Protein AF-A0A059AGM7-F1 (afdb_monomer)

pLDDT: mean 73.58, std 9.74, range [35.88, 86.56]

Sequence (158 aa):
MEPPRGVLTSLWNFICFLPYFNGLLLLGAIKEIGYLPVHAFWTCYSVFRAKQLGPILKLILFICIPAPLIVWPVVAIAGSFLGGAAYGFFSPIFATFEAIGEGKTNKFFHCFHDGTWSTIQRSFTIVRDFRDCCFYSYFSIMDDLRLQEPPERKYYEI

Secondary structure (DSSP, 8-state):
-----HHHHHHHHHHHHHHHHHHHHHHHHHHHHHHHHHHHHHHHHHHHH-SSB-HHHHHHHHHHTHHHHHHHHHHHHHHHHHHHHHHHHHHHHHHHHHHHHH--SS-HHHHHHHHHHHHHHHHHHHHHHHHHHHHHHHHHHHHHHHH---SSS--B--

InterPro domains:
  IPR040229 Uncharacterized membrane protein At3g27390-like [PTHR31133] (1-158)

Foldseek 3Di:
DDDCPPPVVLVVLLVVCVVVLVVLVVVVVVVLVVVLVVVLVLQLVLLVLQPQADPVNSVVSNVVVVVCSVVVVVVVVVCSVVVSVVCSVCVVVVVVVVCVVPVDDPPNVVCSVVVSVVVSVVVVVVVVVVVVVVVVVVVVVSVCSNPDDPPDPDHPDD

Mean predicted aligned error: 10.81 Å

Solvent-accessible surface area (backbone atoms only — not comparable to full-atom values): 8989 Å² total; per-residue (Å²): 135,81,77,87,63,62,62,65,52,51,51,50,51,46,61,68,43,46,62,58,54,52,50,52,54,50,54,50,51,56,52,48,62,66,44,50,58,56,50,53,49,53,50,54,51,38,59,67,62,21,81,40,58,27,76,66,55,42,53,52,50,66,59,56,58,53,50,61,64,56,50,46,57,54,52,52,52,52,49,49,54,52,50,52,52,50,49,62,65,46,48,64,58,55,53,50,56,53,49,72,73,63,75,68,94,86,47,65,69,61,49,49,51,53,53,48,49,53,50,50,54,51,49,53,49,52,55,47,52,56,47,50,52,53,47,51,54,50,51,52,53,47,47,51,56,48,66,56,71,63,96,51,103,60,61,63,71,132

Radius of gyration: 23.8 Å; Cα contacts (8 Å, |Δi|>4): 46; chains: 1; bounding box: 55×22×68 Å

Organism: Eucalyptus grandis (NCBI:txid71139)

Structure (mmCIF, N/CA/C/O backbone):
data_AF-A0A059AGM7-F1
#
_entry.id   AF-A0A059AGM7-F1
#
loop_
_atom_site.group_PDB
_atom_site.id
_atom_site.type_symbol
_atom_site.label_atom_id
_atom_site.label_alt_id
_atom_site.label_comp_id
_atom_site.label_asym_id
_atom_site.label_entity_id
_atom_site.label_seq_id
_atom_site.pdbx_PDB_ins_code
_atom_site.Cartn_x
_atom_site.Cartn_y
_atom_site.Cartn_z
_atom_site.occupancy
_atom_site.B_iso_or_equiv
_atom_site.auth_seq_id
_atom_site.auth_comp_id
_atom_site.auth_asym_id
_atom_site.auth_atom_id
_atom_site.pdbx_PDB_model_num
ATOM 1 N N . MET A 1 1 ? 21.326 -8.842 -40.270 1.00 35.88 1 MET A N 1
ATOM 2 C CA . MET A 1 1 ? 20.527 -9.581 -39.272 1.00 35.88 1 MET A CA 1
ATOM 3 C C . MET A 1 1 ? 21.091 -9.229 -37.909 1.00 35.88 1 MET A C 1
ATOM 5 O O . MET A 1 1 ? 22.210 -9.626 -37.616 1.00 35.88 1 MET A O 1
ATOM 9 N N . GLU A 1 2 ? 20.406 -8.380 -37.144 1.00 40.22 2 GLU A N 1
ATOM 10 C CA . GLU A 1 2 ? 20.830 -8.065 -35.775 1.00 40.22 2 GLU A CA 1
ATOM 11 C C . GLU A 1 2 ? 20.499 -9.244 -34.844 1.00 40.22 2 GLU A C 1
ATOM 13 O O . GLU A 1 2 ? 19.481 -9.909 -35.050 1.00 40.22 2 GLU A O 1
ATOM 18 N N . PRO A 1 3 ? 21.354 -9.548 -33.852 1.00 41.72 3 PRO A N 1
ATOM 19 C CA . PRO A 1 3 ? 21.134 -10.673 -32.949 1.00 41.72 3 PRO A CA 1
ATOM 20 C C . PRO A 1 3 ? 19.904 -10.404 -32.065 1.00 41.72 3 PRO A C 1
ATOM 22 O O . PRO A 1 3 ? 19.555 -9.239 -31.856 1.00 41.72 3 PRO A O 1
ATOM 25 N N . PRO A 1 4 ? 19.243 -11.435 -31.507 1.00 51.09 4 PRO A N 1
ATOM 26 C CA . PRO A 1 4 ? 18.044 -11.264 -30.694 1.00 51.09 4 PRO A CA 1
ATOM 27 C C . PRO A 1 4 ? 18.418 -10.645 -29.339 1.00 51.09 4 PRO A C 1
ATOM 29 O O . PRO A 1 4 ? 18.587 -11.328 -28.333 1.00 51.09 4 PRO A O 1
ATOM 32 N N . ARG A 1 5 ? 18.547 -9.316 -29.303 1.00 54.22 5 ARG A N 1
ATOM 33 C CA . ARG A 1 5 ? 18.830 -8.515 -28.100 1.00 54.22 5 ARG A CA 1
ATOM 34 C C . ARG A 1 5 ? 17.610 -8.378 -27.169 1.00 54.22 5 ARG A C 1
ATOM 36 O O . ARG A 1 5 ? 17.630 -7.563 -26.262 1.00 54.22 5 ARG A O 1
ATOM 43 N N . GLY A 1 6 ? 16.535 -9.144 -27.372 1.00 61.00 6 GLY A N 1
ATOM 44 C CA . GLY A 1 6 ? 15.271 -8.959 -26.647 1.00 61.00 6 GLY A CA 1
ATOM 45 C C . GLY A 1 6 ? 15.307 -9.430 -25.189 1.00 61.00 6 GLY A C 1
ATOM 46 O O . GLY A 1 6 ? 14.933 -8.687 -24.288 1.00 61.00 6 GLY A O 1
ATOM 47 N N . VAL A 1 7 ? 15.789 -10.652 -24.933 1.00 65.81 7 VAL A N 1
ATOM 48 C CA . VAL A 1 7 ? 15.653 -11.291 -23.607 1.00 65.81 7 VAL A CA 1
ATOM 49 C C . VAL A 1 7 ? 16.719 -10.817 -22.618 1.00 65.81 7 VAL A C 1
ATOM 51 O O . VAL A 1 7 ? 16.398 -10.515 -21.475 1.00 65.81 7 VAL A O 1
ATOM 54 N N . LEU A 1 8 ? 17.976 -10.692 -23.050 1.00 68.81 8 LEU A N 1
ATOM 55 C CA . LEU A 1 8 ? 19.081 -10.219 -22.203 1.00 68.81 8 LEU A CA 1
ATOM 56 C C . LEU A 1 8 ? 18.905 -8.756 -21.781 1.00 68.81 8 LEU A C 1
ATOM 58 O O . LEU A 1 8 ? 19.145 -8.420 -20.626 1.00 68.81 8 LEU A O 1
ATOM 62 N N . THR A 1 9 ? 18.424 -7.899 -22.682 1.00 66.00 9 THR A N 1
ATOM 63 C CA . THR A 1 9 ? 18.096 -6.508 -22.349 1.00 66.00 9 THR A CA 1
ATOM 64 C C . THR A 1 9 ? 16.864 -6.429 -21.447 1.00 66.00 9 THR A C 1
ATOM 66 O O . THR A 1 9 ? 16.868 -5.659 -20.492 1.00 66.00 9 THR A O 1
ATOM 69 N N . SER A 1 10 ? 15.848 -7.273 -21.667 1.00 67.31 10 SER A N 1
ATOM 70 C CA . SER A 1 10 ? 14.702 -7.375 -20.753 1.00 67.31 10 SER A CA 1
ATOM 71 C C . SER A 1 10 ? 15.114 -7.848 -19.352 1.00 67.31 10 SER A C 1
ATOM 73 O O . SER A 1 10 ? 14.636 -7.301 -18.361 1.00 67.31 10 SER A O 1
ATOM 75 N N . LEU A 1 11 ? 16.023 -8.823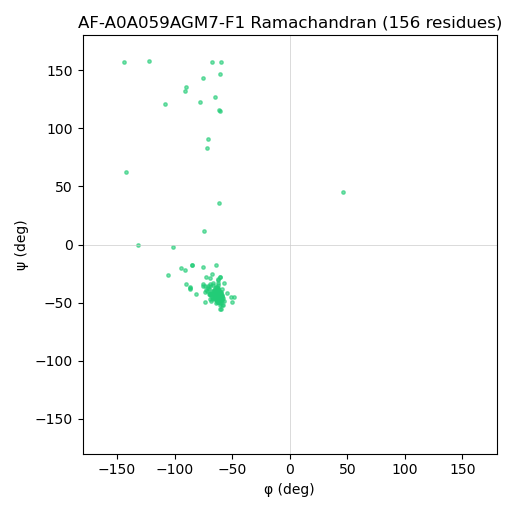 -19.254 1.00 72.38 11 LEU A N 1
ATOM 76 C CA . LEU A 1 11 ? 16.584 -9.301 -17.986 1.00 72.38 11 LEU A CA 1
ATOM 77 C C . LEU A 1 11 ? 17.399 -8.213 -17.286 1.00 72.38 11 LEU A C 1
ATOM 79 O O . LEU A 1 11 ? 17.241 -8.004 -16.088 1.00 72.38 11 LEU A O 1
ATOM 83 N N . TRP A 1 12 ? 18.233 -7.490 -18.032 1.00 71.31 12 TRP A N 1
ATOM 84 C CA . TRP A 1 12 ? 19.010 -6.376 -17.496 1.00 71.31 12 TRP A CA 1
ATOM 85 C C . TRP A 1 12 ? 18.111 -5.263 -16.940 1.00 71.31 12 TRP A C 1
ATOM 87 O O . TRP A 1 12 ? 18.320 -4.794 -15.824 1.00 71.31 12 TRP A O 1
ATOM 97 N N . ASN A 1 13 ? 17.046 -4.907 -17.662 1.00 69.56 13 ASN A N 1
ATOM 98 C CA . ASN A 1 13 ? 16.072 -3.914 -17.206 1.00 69.56 13 ASN A CA 1
ATOM 99 C C . ASN A 1 13 ? 15.310 -4.381 -15.958 1.00 69.56 13 ASN A C 1
ATOM 101 O O . ASN A 1 13 ? 15.089 -3.591 -15.042 1.00 69.56 13 ASN A O 1
ATOM 105 N N . PHE A 1 14 ? 14.958 -5.668 -15.880 1.00 72.00 14 PHE A N 1
ATOM 106 C CA . PHE A 1 14 ? 14.350 -6.244 -14.681 1.00 72.00 14 PHE A CA 1
ATOM 107 C C . PHE A 1 14 ? 15.288 -6.149 -13.468 1.00 72.00 14 PHE A C 1
ATOM 109 O O . PHE A 1 14 ? 14.860 -5.763 -12.382 1.00 72.00 14 PHE A O 1
ATOM 116 N N . ILE A 1 15 ? 16.585 -6.408 -13.659 1.00 78.69 15 ILE A N 1
ATOM 117 C CA . ILE A 1 15 ? 17.596 -6.247 -12.605 1.00 78.69 15 ILE A CA 1
ATOM 118 C C . ILE A 1 15 ? 17.698 -4.781 -12.157 1.00 78.69 15 ILE A C 1
ATOM 120 O O . ILE A 1 15 ? 17.747 -4.516 -10.957 1.00 78.69 15 ILE A O 1
ATOM 124 N N . CYS A 1 16 ? 17.662 -3.820 -13.084 1.00 73.38 16 CYS A N 1
ATOM 125 C CA . CYS A 1 16 ? 17.649 -2.392 -12.751 1.00 73.38 16 CYS A CA 1
ATOM 126 C C . CYS A 1 16 ? 16.351 -1.935 -12.059 1.00 73.38 16 CYS A C 1
ATOM 128 O O . CYS A 1 16 ? 16.387 -0.968 -11.303 1.00 73.38 16 CYS A O 1
ATOM 130 N N . PHE A 1 17 ? 15.223 -2.620 -12.271 1.00 75.44 17 PHE A N 1
ATOM 131 C CA . PHE A 1 17 ? 13.942 -2.345 -11.605 1.00 75.44 17 PHE A CA 1
ATOM 132 C C . PHE A 1 17 ? 13.898 -2.831 -10.151 1.00 75.44 17 PHE A C 1
ATOM 134 O O . PHE A 1 17 ? 13.311 -2.172 -9.290 1.00 75.44 17 PHE A O 1
ATOM 141 N N . LEU A 1 18 ? 14.537 -3.970 -9.860 1.00 81.06 18 LEU A N 1
ATOM 142 C CA . LEU A 1 18 ? 14.549 -4.588 -8.532 1.00 81.06 18 LEU A CA 1
ATOM 143 C C . LEU A 1 18 ? 14.888 -3.631 -7.374 1.00 81.06 18 LEU A C 1
ATOM 145 O O . LEU A 1 18 ? 14.172 -3.692 -6.375 1.00 81.06 18 LEU A O 1
ATOM 149 N N . PRO A 1 19 ? 15.908 -2.749 -7.425 1.00 82.38 19 PRO A N 1
ATOM 150 C CA . PRO A 1 19 ? 16.180 -1.832 -6.315 1.00 82.38 19 PRO A CA 1
ATOM 151 C C . PRO A 1 19 ? 15.025 -0.856 -6.047 1.00 82.38 19 PRO A C 1
ATOM 153 O O . PRO A 1 19 ? 14.711 -0.597 -4.886 1.00 82.38 19 PRO A O 1
ATOM 156 N N . TYR A 1 20 ? 14.340 -0.368 -7.086 1.00 77.75 20 TYR A N 1
ATOM 157 C CA . TYR A 1 20 ? 13.176 0.512 -6.934 1.00 77.75 20 TYR A CA 1
ATOM 158 C C . TYR A 1 20 ? 11.975 -0.235 -6.352 1.00 77.75 20 TYR A C 1
ATOM 160 O O . TYR A 1 20 ? 11.307 0.273 -5.452 1.00 77.75 20 TYR A O 1
ATOM 168 N N . PHE A 1 21 ? 11.733 -1.462 -6.821 1.00 81.25 21 PHE A N 1
ATOM 169 C CA . PHE A 1 21 ? 10.672 -2.325 -6.308 1.00 81.25 21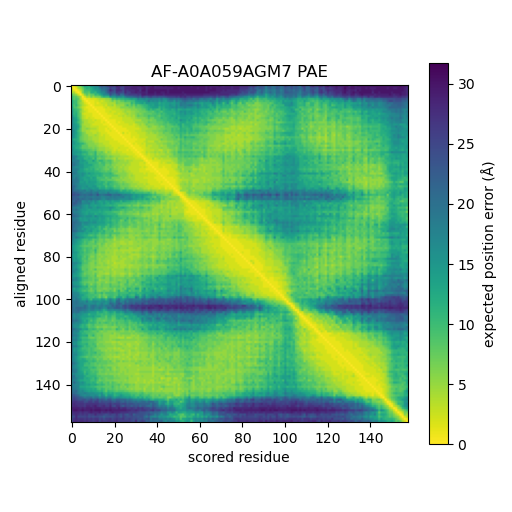 PHE A CA 1
ATOM 170 C C . PHE A 1 21 ? 10.884 -2.687 -4.834 1.00 81.25 21 PHE A C 1
ATOM 172 O O . PHE A 1 21 ? 9.981 -2.526 -4.016 1.00 81.25 21 PHE A O 1
ATOM 179 N N . ASN A 1 22 ? 12.098 -3.113 -4.476 1.00 82.75 22 ASN A N 1
ATOM 180 C CA . ASN A 1 22 ? 12.451 -3.411 -3.090 1.00 82.75 22 ASN A CA 1
ATOM 181 C C . ASN A 1 22 ? 12.374 -2.154 -2.211 1.00 82.75 22 ASN A C 1
ATOM 183 O O . ASN A 1 22 ? 11.863 -2.225 -1.098 1.00 82.75 22 ASN A O 1
ATOM 187 N N . GLY A 1 23 ? 12.806 -0.991 -2.712 1.00 84.62 23 GLY A N 1
ATOM 188 C CA . GLY A 1 23 ? 12.668 0.283 -2.002 1.00 84.62 23 GLY A CA 1
ATOM 189 C C . GLY A 1 23 ? 11.208 0.647 -1.714 1.00 84.62 23 GLY A C 1
ATOM 190 O O . GLY A 1 23 ? 10.871 1.001 -0.586 1.00 84.62 23 GLY A O 1
ATOM 191 N N . LEU A 1 24 ? 10.322 0.497 -2.702 1.00 80.50 24 LEU A N 1
ATOM 192 C CA . LEU A 1 24 ? 8.874 0.674 -2.545 1.00 80.50 24 LEU A CA 1
ATOM 193 C C . LEU A 1 24 ? 8.275 -0.296 -1.520 1.00 80.50 24 LEU A C 1
ATOM 195 O O . LEU A 1 24 ? 7.503 0.129 -0.661 1.00 80.50 24 LEU A O 1
ATOM 199 N N . LEU A 1 25 ? 8.650 -1.577 -1.590 1.00 82.25 25 LEU A N 1
ATOM 200 C CA . LEU A 1 25 ? 8.172 -2.611 -0.672 1.00 82.25 25 LEU A CA 1
ATOM 201 C C . LEU A 1 25 ? 8.587 -2.304 0.775 1.00 82.25 25 LEU A C 1
ATOM 203 O O . LEU A 1 25 ? 7.763 -2.372 1.685 1.00 82.25 25 LEU A O 1
ATOM 207 N N . LEU A 1 26 ? 9.843 -1.897 0.980 1.00 85.38 26 LEU A N 1
ATOM 208 C CA . LEU A 1 26 ? 10.365 -1.510 2.290 1.00 85.38 26 LEU A CA 1
ATOM 209 C C . LEU A 1 26 ? 9.680 -0.249 2.829 1.00 85.38 26 LEU A C 1
ATOM 211 O O . LEU A 1 26 ? 9.266 -0.225 3.986 1.00 85.38 26 LEU A O 1
ATOM 215 N N . LEU A 1 27 ? 9.513 0.788 2.002 1.00 84.75 27 LEU A N 1
ATOM 216 C CA . LEU A 1 27 ? 8.809 2.012 2.400 1.00 84.75 27 LEU A CA 1
ATOM 217 C C . LEU A 1 27 ? 7.343 1.738 2.763 1.00 84.75 27 LEU A C 1
ATOM 219 O O . LEU A 1 27 ? 6.834 2.307 3.732 1.00 84.75 27 LEU A O 1
ATOM 223 N N . GLY A 1 28 ? 6.678 0.855 2.012 1.00 79.62 28 GLY A N 1
ATOM 224 C CA . GLY A 1 28 ? 5.332 0.376 2.315 1.00 79.62 28 GLY A CA 1
ATOM 225 C C . GLY A 1 28 ? 5.265 -0.306 3.680 1.00 79.62 28 GLY A C 1
ATOM 226 O O . GLY A 1 28 ? 4.479 0.115 4.529 1.00 79.62 28 GLY A O 1
ATOM 227 N N . ALA A 1 29 ? 6.152 -1.275 3.923 1.00 80.56 29 ALA A N 1
ATOM 228 C CA . ALA A 1 29 ? 6.209 -2.027 5.174 1.00 80.56 29 ALA A CA 1
ATOM 229 C C . ALA A 1 29 ? 6.511 -1.137 6.393 1.00 80.56 29 ALA A C 1
ATOM 231 O O . ALA A 1 29 ? 5.842 -1.245 7.417 1.00 80.56 29 ALA A O 1
ATOM 232 N N . ILE A 1 30 ? 7.470 -0.209 6.285 1.00 84.38 30 ILE A N 1
ATOM 233 C CA . ILE A 1 30 ? 7.803 0.731 7.372 1.00 84.38 30 ILE A CA 1
ATOM 234 C C . ILE A 1 30 ? 6.586 1.585 7.733 1.00 84.38 30 ILE A C 1
ATOM 236 O O . ILE A 1 30 ? 6.270 1.771 8.912 1.00 84.38 30 ILE A O 1
ATOM 240 N N . LYS A 1 31 ? 5.886 2.103 6.718 1.00 81.81 31 LYS A N 1
ATOM 241 C CA . LYS A 1 31 ? 4.703 2.934 6.936 1.00 81.81 31 LYS A CA 1
ATOM 242 C C . LYS A 1 31 ? 3.568 2.141 7.578 1.00 81.81 31 LYS A C 1
ATOM 244 O O . LYS A 1 31 ? 2.895 2.666 8.458 1.00 81.81 31 LYS A O 1
ATOM 249 N N . GLU A 1 32 ? 3.371 0.899 7.156 1.00 78.88 32 GLU A N 1
ATOM 250 C CA . GLU A 1 32 ? 2.352 0.010 7.706 1.00 78.88 32 GLU A CA 1
ATOM 251 C C . GLU A 1 32 ? 2.625 -0.341 9.175 1.00 78.88 32 GLU A C 1
ATOM 253 O O . GLU A 1 32 ? 1.736 -0.187 10.012 1.00 78.88 32 GLU A O 1
ATOM 258 N N . ILE A 1 33 ? 3.873 -0.680 9.521 1.00 80.31 33 ILE A N 1
ATOM 259 C CA . ILE A 1 33 ? 4.284 -0.979 10.902 1.00 80.31 33 ILE A CA 1
ATOM 260 C C . ILE A 1 33 ? 4.067 0.220 11.829 1.00 80.31 33 ILE A C 1
ATOM 262 O O . ILE A 1 33 ? 3.596 0.042 12.948 1.00 80.31 33 ILE A O 1
ATOM 266 N N . GLY A 1 34 ? 4.396 1.439 11.390 1.00 81.12 34 GLY A N 1
ATOM 267 C CA . GLY A 1 34 ? 4.202 2.637 12.215 1.00 81.12 34 GLY A CA 1
ATOM 268 C C . GLY A 1 34 ? 2.729 2.992 12.428 1.00 81.12 34 GLY A C 1
ATOM 269 O O . GLY A 1 34 ? 2.359 3.569 13.449 1.00 81.12 34 GLY A O 1
ATOM 270 N N . TYR A 1 35 ? 1.876 2.631 11.473 1.00 78.19 35 TYR A N 1
ATOM 271 C CA . TYR A 1 35 ? 0.476 3.027 11.453 1.00 78.19 35 TYR A CA 1
ATOM 272 C C . TYR A 1 35 ? -0.448 2.040 12.184 1.00 78.19 35 TYR A C 1
ATOM 274 O O . TYR A 1 35 ? -1.404 2.443 12.852 1.00 78.19 35 TYR A O 1
ATOM 282 N N . LEU A 1 36 ? -0.114 0.749 12.126 1.00 78.94 36 LEU A N 1
ATOM 283 C CA . LEU A 1 36 ? -0.803 -0.335 12.821 1.00 78.94 36 LEU A CA 1
ATOM 284 C C . LEU A 1 36 ? -1.035 -0.079 14.331 1.00 78.94 36 LEU A C 1
ATOM 286 O O . LEU A 1 36 ? -2.180 -0.212 14.770 1.00 78.94 36 LEU A O 1
ATOM 290 N N . PRO A 1 37 ? -0.033 0.324 15.145 1.00 79.81 37 PRO A N 1
ATOM 291 C CA . PRO A 1 37 ? -0.225 0.543 16.578 1.00 79.81 37 PRO A CA 1
ATOM 292 C C . PRO A 1 37 ? -1.094 1.765 16.876 1.00 79.81 37 PRO A C 1
ATOM 294 O O . PRO A 1 37 ? -1.878 1.731 17.821 1.00 79.81 37 PRO A O 1
ATOM 297 N N . VAL A 1 38 ? -1.006 2.824 16.062 1.00 83.06 38 VAL A N 1
ATOM 298 C CA . VAL A 1 38 ? -1.863 4.013 16.202 1.00 83.06 38 VAL A CA 1
ATOM 299 C C . VAL A 1 38 ? -3.323 3.631 15.972 1.00 83.06 38 VAL A C 1
ATOM 301 O O . VAL A 1 38 ? -4.192 4.012 16.757 1.00 83.06 38 VAL A O 1
ATOM 304 N N . HIS A 1 39 ? -3.591 2.813 14.950 1.00 77.31 39 HIS A N 1
ATOM 305 C CA . HIS A 1 39 ? -4.938 2.319 14.674 1.00 77.31 39 HIS A CA 1
ATOM 306 C C . HIS A 1 39 ? -5.454 1.371 15.733 1.00 77.31 39 HIS A C 1
ATOM 308 O O . HIS A 1 39 ? -6.581 1.548 16.191 1.00 77.31 39 HIS A O 1
ATOM 314 N N . ALA A 1 40 ? -4.638 0.412 16.165 1.00 79.00 40 ALA A N 1
ATOM 315 C CA . ALA A 1 40 ? -5.001 -0.493 17.246 1.00 79.00 40 ALA A CA 1
ATOM 316 C C . ALA A 1 40 ? -5.334 0.292 18.523 1.00 79.00 40 ALA A C 1
ATOM 318 O O . ALA A 1 40 ? -6.386 0.078 19.122 1.00 79.00 40 ALA A O 1
ATOM 319 N N . PHE A 1 41 ? -4.501 1.268 18.894 1.00 83.38 41 PHE A N 1
ATOM 320 C CA . PHE A 1 41 ? -4.733 2.106 20.066 1.00 83.38 41 PHE A CA 1
ATOM 321 C C . PHE A 1 41 ? -6.025 2.927 19.952 1.00 83.38 41 PHE A C 1
ATOM 323 O O . PHE A 1 41 ? -6.847 2.887 20.868 1.00 83.38 41 PHE A O 1
ATOM 330 N N . TRP A 1 42 ? -6.244 3.624 18.830 1.00 81.50 42 TRP A N 1
ATOM 331 C CA . TRP A 1 42 ? -7.460 4.420 18.619 1.00 81.50 42 TRP A CA 1
ATOM 332 C C . TRP A 1 42 ? -8.722 3.550 18.602 1.00 81.50 42 TRP A C 1
ATOM 334 O O . TRP A 1 42 ? -9.736 3.920 19.197 1.00 81.50 42 TRP A O 1
ATOM 344 N N . THR A 1 43 ? -8.645 2.367 17.982 1.00 78.38 43 THR A N 1
ATOM 345 C CA . THR A 1 43 ? -9.738 1.384 17.969 1.00 78.38 43 THR A CA 1
ATOM 346 C C . THR A 1 43 ? -10.096 0.964 19.389 1.00 78.38 43 THR A C 1
ATOM 348 O O . THR A 1 43 ? -11.244 1.105 19.809 1.00 78.38 43 THR A O 1
ATOM 351 N N . CYS A 1 44 ? -9.111 0.474 20.149 1.00 79.56 44 CYS A N 1
ATOM 352 C CA . CYS A 1 44 ? -9.305 0.003 21.517 1.00 79.56 44 CYS A CA 1
ATOM 353 C C . CYS A 1 44 ? -9.862 1.112 22.411 1.00 79.56 44 CYS A C 1
ATOM 355 O O . CYS A 1 44 ? -10.794 0.883 23.183 1.00 79.56 44 CYS A O 1
ATOM 357 N N . TYR A 1 45 ? -9.321 2.326 22.274 1.00 82.50 45 TYR A N 1
ATOM 358 C CA . TYR A 1 45 ? -9.783 3.492 23.011 1.00 82.50 45 TYR A CA 1
ATOM 359 C C . TYR A 1 45 ? -11.251 3.807 22.713 1.00 82.50 45 TYR A C 1
ATOM 361 O O . TYR A 1 45 ? -12.044 3.977 23.641 1.00 82.50 45 TYR A O 1
ATOM 369 N N . SER A 1 46 ? -11.638 3.855 21.438 1.00 77.69 46 SER A N 1
ATOM 370 C CA . SER A 1 46 ? -13.005 4.211 21.065 1.00 77.69 46 SER A CA 1
ATOM 371 C C . SER A 1 46 ? -14.024 3.137 21.457 1.00 77.69 46 SER A C 1
ATOM 373 O O . SER A 1 46 ? -15.043 3.460 22.065 1.00 77.69 46 SER A O 1
ATOM 375 N N . VAL A 1 47 ? -13.719 1.851 21.240 1.00 76.12 47 VAL A N 1
ATOM 376 C CA . VAL A 1 47 ? -14.594 0.736 21.656 1.00 76.12 47 VAL A CA 1
ATOM 377 C C . VAL A 1 47 ? -14.787 0.716 23.175 1.00 76.12 47 VAL A C 1
ATOM 379 O O . VAL A 1 47 ? -15.897 0.495 23.668 1.00 76.12 47 VAL A O 1
ATOM 382 N N . PHE A 1 48 ? -13.729 0.992 23.943 1.00 77.06 48 PHE A N 1
ATOM 383 C CA . PHE A 1 48 ? -13.828 1.097 25.397 1.00 77.06 48 PHE A CA 1
ATOM 384 C C . PHE A 1 48 ? -14.725 2.269 25.822 1.00 77.06 48 PHE A C 1
ATOM 386 O O . PHE A 1 48 ? -15.586 2.108 26.694 1.00 77.06 48 PHE A O 1
ATOM 393 N N . ARG A 1 49 ? -14.547 3.435 25.187 1.00 76.12 49 ARG A N 1
ATOM 394 C CA . ARG A 1 49 ? -15.270 4.680 25.491 1.00 76.12 49 ARG A CA 1
ATOM 395 C C . ARG A 1 49 ? -16.709 4.709 24.983 1.00 76.12 49 ARG A C 1
ATOM 397 O O . ARG A 1 49 ? -17.486 5.507 25.508 1.00 76.12 49 ARG A O 1
ATOM 404 N N . ALA A 1 50 ? -17.074 3.861 24.025 1.00 74.81 50 ALA A N 1
ATOM 405 C CA . ALA A 1 50 ? -18.436 3.746 23.527 1.00 74.81 50 ALA A CA 1
ATOM 406 C C . ALA A 1 50 ? -19.384 3.337 24.669 1.00 74.81 50 ALA A C 1
ATOM 408 O O . ALA A 1 50 ? -19.267 2.256 25.260 1.00 74.81 50 ALA A O 1
ATOM 409 N N . LYS A 1 51 ? -20.311 4.235 25.015 1.00 67.88 51 LYS A N 1
ATOM 410 C CA . LYS A 1 51 ? -21.252 4.053 26.133 1.00 67.88 51 LYS A CA 1
ATOM 411 C C . LYS A 1 51 ? -22.500 3.255 25.750 1.00 67.88 51 LYS A C 1
ATOM 413 O O . LYS A 1 51 ? -23.175 2.763 26.643 1.00 67.88 51 LYS A O 1
ATOM 418 N N . GLN A 1 52 ? -22.799 3.127 24.458 1.00 68.06 52 GLN A N 1
ATOM 419 C CA . GLN A 1 52 ? -24.007 2.461 23.955 1.00 68.06 52 GLN A CA 1
ATOM 420 C C . GLN A 1 52 ? -23.846 0.964 23.672 1.00 68.06 52 GLN A C 1
ATOM 422 O O . GLN A 1 52 ? -24.841 0.244 23.610 1.00 68.06 52 GLN A O 1
ATOM 427 N N . LEU A 1 53 ? -22.611 0.497 23.470 1.00 70.19 53 LEU A N 1
ATOM 428 C CA . LEU A 1 53 ? -22.348 -0.897 23.125 1.00 70.19 53 LEU A CA 1
ATOM 429 C C . LEU A 1 53 ? -22.451 -1.761 24.385 1.00 70.19 53 LEU A C 1
ATOM 431 O O . LEU A 1 53 ? -21.717 -1.533 25.353 1.00 70.19 53 LEU A O 1
ATOM 435 N N . GLY A 1 54 ? -23.325 -2.769 24.365 1.00 74.44 54 GLY A N 1
ATOM 436 C CA . GLY A 1 54 ? -23.341 -3.807 25.393 1.00 74.44 54 GLY A CA 1
ATOM 437 C C . GLY A 1 54 ? -21.997 -4.557 25.459 1.00 74.44 54 GLY A C 1
ATOM 438 O O . GLY A 1 54 ? -21.245 -4.574 24.477 1.00 74.44 54 GLY A O 1
ATOM 439 N N . PRO A 1 55 ? -21.659 -5.197 26.592 1.00 76.56 55 PRO A N 1
ATOM 440 C CA . PRO A 1 55 ? -20.383 -5.899 26.764 1.00 76.56 55 PRO A CA 1
ATOM 441 C C . PRO A 1 55 ? -20.137 -6.984 25.700 1.00 76.56 55 PRO A C 1
ATOM 443 O O . PRO A 1 55 ? -19.001 -7.160 25.264 1.00 76.56 55 PRO A O 1
ATOM 446 N N . ILE A 1 56 ? -21.195 -7.648 25.217 1.00 79.12 56 ILE A N 1
ATOM 447 C CA . ILE A 1 56 ? -21.116 -8.643 24.134 1.00 79.12 56 ILE A CA 1
ATOM 448 C C . ILE A 1 56 ? -20.741 -7.982 22.799 1.00 79.12 56 ILE A C 1
ATOM 450 O O . ILE A 1 56 ? -19.829 -8.441 22.115 1.00 79.12 56 ILE A O 1
ATOM 454 N N . LEU A 1 57 ? -21.388 -6.868 22.440 1.00 76.88 57 LEU A N 1
ATOM 455 C CA . LEU A 1 57 ? -21.115 -6.167 21.184 1.00 76.88 57 LEU A CA 1
ATOM 456 C C . LEU A 1 57 ? -19.703 -5.562 21.161 1.00 76.88 57 LEU A C 1
ATOM 458 O O . LEU A 1 57 ? -19.037 -5.591 20.127 1.00 76.88 57 LEU A O 1
ATOM 462 N N . LYS A 1 58 ? -19.203 -5.095 22.314 1.00 80.12 58 LYS A N 1
ATOM 463 C CA . LYS A 1 58 ? -17.798 -4.682 22.470 1.00 80.12 58 LYS A CA 1
ATOM 464 C C . LYS A 1 58 ? -16.834 -5.824 22.161 1.00 80.12 58 LYS A C 1
ATOM 466 O O . LYS A 1 58 ? -15.855 -5.603 21.453 1.00 80.12 58 LYS A O 1
ATOM 471 N N . LEU A 1 59 ? -17.120 -7.031 22.656 1.00 78.69 59 LEU A N 1
ATOM 472 C CA . LEU A 1 59 ? -16.297 -8.213 22.398 1.00 78.69 59 LEU A CA 1
ATOM 473 C C . LEU A 1 59 ? -16.303 -8.583 20.906 1.00 78.69 59 LEU A C 1
ATOM 475 O O . LEU A 1 59 ? -15.244 -8.831 20.336 1.00 78.69 59 LEU A O 1
ATOM 479 N N . ILE A 1 60 ? -17.473 -8.556 20.261 1.00 82.38 60 ILE A N 1
ATOM 480 C CA . ILE A 1 60 ? -17.610 -8.846 18.826 1.00 82.38 60 ILE A CA 1
ATOM 481 C C . ILE A 1 60 ? -16.833 -7.825 17.987 1.00 82.38 60 ILE A C 1
ATOM 483 O O . ILE A 1 60 ? -16.039 -8.226 17.138 1.00 82.38 60 ILE A O 1
ATOM 487 N N . LEU A 1 61 ? -16.985 -6.518 18.240 1.00 80.50 61 LEU A N 1
ATOM 488 C CA . LEU A 1 61 ? -16.220 -5.4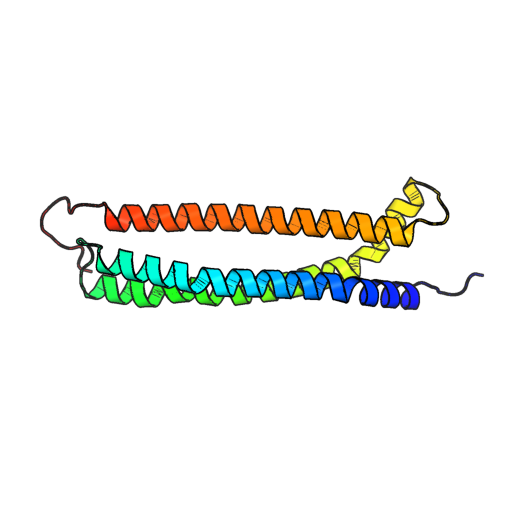91 17.520 1.00 80.50 61 LEU A CA 1
ATOM 489 C C . LEU A 1 61 ? -14.711 -5.652 17.727 1.00 80.50 61 LEU A C 1
ATOM 491 O O . LEU A 1 61 ? -13.941 -5.514 16.777 1.00 80.50 61 LEU A O 1
ATOM 495 N N . PHE A 1 62 ? -14.289 -5.971 18.950 1.00 78.44 62 PHE A N 1
ATOM 496 C CA . PHE A 1 62 ? -12.880 -6.185 19.266 1.00 78.44 62 PHE A CA 1
ATOM 497 C C . PHE A 1 62 ? -12.276 -7.364 18.493 1.00 78.44 62 PHE A C 1
ATOM 499 O O . PHE A 1 62 ? -11.092 -7.335 18.185 1.00 78.44 62 PHE A O 1
ATOM 506 N N . ILE A 1 63 ? -13.077 -8.375 18.141 1.00 78.69 63 ILE A N 1
ATOM 507 C CA . ILE A 1 63 ? -12.651 -9.528 17.333 1.00 78.69 63 ILE A CA 1
ATOM 508 C C . ILE A 1 63 ? -12.766 -9.237 15.827 1.00 78.69 63 ILE A C 1
ATOM 510 O O . ILE A 1 63 ? -11.900 -9.645 15.053 1.00 78.69 63 ILE A O 1
ATOM 514 N N . CYS A 1 64 ? -13.802 -8.514 15.395 1.00 78.62 64 CYS A N 1
ATOM 515 C CA . CYS A 1 64 ? -14.042 -8.224 13.981 1.00 78.62 64 CYS A CA 1
ATOM 516 C C . CYS A 1 64 ? -13.115 -7.149 13.405 1.00 78.62 64 CYS A C 1
ATOM 518 O O . CYS A 1 64 ? -12.766 -7.254 12.236 1.00 78.62 64 CYS A O 1
ATOM 520 N N . ILE A 1 65 ? -12.703 -6.133 14.172 1.00 76.19 65 ILE A N 1
ATOM 521 C CA . ILE A 1 65 ? -11.850 -5.040 13.660 1.00 76.19 65 ILE A CA 1
ATOM 522 C C . ILE A 1 65 ? -10.392 -5.459 13.362 1.00 76.19 65 ILE A C 1
ATOM 524 O O . ILE A 1 65 ? -9.831 -4.984 12.373 1.00 76.19 65 ILE A O 1
ATOM 528 N N . PRO A 1 66 ? -9.751 -6.366 14.122 1.00 72.75 66 PRO A N 1
ATOM 529 C CA . PRO A 1 66 ? -8.437 -6.899 13.764 1.00 72.75 66 PRO A CA 1
ATOM 530 C C . PRO A 1 66 ? -8.408 -7.638 12.420 1.00 72.75 66 PRO A C 1
ATOM 532 O O . PRO A 1 66 ? -7.373 -7.654 11.761 1.00 72.75 66 PRO A O 1
ATOM 535 N N . ALA A 1 67 ? -9.523 -8.234 11.985 1.00 78.00 67 ALA A N 1
ATOM 536 C CA . ALA A 1 67 ? -9.579 -8.996 10.738 1.00 78.00 67 ALA A CA 1
ATOM 537 C C . ALA A 1 67 ? -9.243 -8.150 9.487 1.00 78.00 67 ALA A C 1
ATOM 539 O O . ALA A 1 67 ? -8.290 -8.502 8.790 1.00 78.00 67 ALA A O 1
ATOM 540 N N . PRO A 1 68 ? -9.919 -7.018 9.196 1.00 75.44 68 PRO A N 1
ATOM 541 C CA . PRO A 1 68 ? -9.532 -6.143 8.092 1.00 75.44 68 PRO A CA 1
ATOM 542 C C . PRO A 1 68 ? -8.130 -5.553 8.283 1.00 75.44 68 PRO A C 1
ATOM 544 O O . PRO A 1 68 ? -7.424 -5.360 7.298 1.00 75.44 68 PRO A O 1
ATOM 547 N N . LEU A 1 69 ? -7.691 -5.335 9.529 1.00 74.44 69 LEU A N 1
ATOM 548 C CA . LEU A 1 69 ? -6.359 -4.813 9.838 1.00 74.44 69 LEU A CA 1
ATOM 549 C C . LEU A 1 69 ? -5.229 -5.789 9.455 1.00 74.44 69 LEU A C 1
ATOM 551 O O . LEU A 1 69 ? -4.158 -5.345 9.060 1.00 74.44 69 LEU A O 1
ATOM 555 N N . ILE A 1 70 ? -5.466 -7.102 9.546 1.00 75.38 70 ILE A N 1
ATOM 556 C CA . ILE A 1 70 ? -4.511 -8.153 9.146 1.00 75.38 70 ILE A CA 1
ATOM 557 C C . ILE A 1 70 ? -4.633 -8.482 7.653 1.00 75.38 70 ILE A C 1
ATOM 559 O O . ILE A 1 70 ? -3.628 -8.717 6.984 1.00 75.38 70 ILE A O 1
ATOM 563 N N . VAL A 1 71 ? -5.855 -8.493 7.113 1.00 80.75 71 VAL A N 1
ATOM 564 C CA . VAL A 1 71 ? -6.101 -8.758 5.685 1.00 80.75 71 VAL A CA 1
ATOM 565 C C . VAL A 1 71 ? -5.451 -7.688 4.808 1.00 80.75 71 VAL A C 1
ATOM 567 O O . VAL A 1 71 ? -4.944 -7.998 3.730 1.00 80.75 71 VAL A O 1
ATOM 570 N N . TRP A 1 72 ? -5.418 -6.441 5.273 1.00 76.31 72 TRP A N 1
ATOM 571 C CA . TRP A 1 72 ? -4.879 -5.322 4.512 1.00 76.31 72 TRP A CA 1
ATOM 572 C C . TRP A 1 72 ? -3.391 -5.455 4.131 1.00 76.31 72 TRP A C 1
ATOM 574 O O . TRP A 1 72 ? -3.108 -5.362 2.933 1.00 76.31 72 TRP A O 1
ATOM 584 N N . PRO A 1 73 ? -2.459 -5.766 5.058 1.00 77.50 73 PRO A N 1
ATOM 585 C CA . PRO A 1 73 ? -1.066 -6.049 4.716 1.00 77.50 73 PRO A CA 1
ATOM 586 C C . PRO A 1 73 ? -0.919 -7.156 3.678 1.00 77.50 73 PRO A C 1
ATOM 588 O O . PRO A 1 73 ? -0.132 -7.045 2.741 1.00 77.50 73 PRO A O 1
ATOM 591 N N . VAL A 1 74 ? -1.710 -8.224 3.804 1.00 81.56 74 VAL A N 1
ATOM 592 C CA . VAL A 1 74 ? -1.650 -9.363 2.879 1.00 81.56 74 VAL A CA 1
ATOM 593 C C . VAL A 1 74 ? -2.059 -8.935 1.470 1.00 81.56 74 VAL A C 1
ATOM 595 O O . VAL A 1 74 ? -1.362 -9.247 0.504 1.00 81.56 74 VAL A O 1
ATOM 598 N N . VAL A 1 75 ? -3.152 -8.177 1.347 1.00 82.69 75 VAL A N 1
ATOM 599 C CA . VAL A 1 75 ? -3.614 -7.636 0.061 1.00 82.69 75 VAL A CA 1
ATOM 600 C C . VAL A 1 75 ? -2.600 -6.641 -0.511 1.00 82.69 75 VAL A C 1
ATOM 602 O O . VAL A 1 75 ? -2.321 -6.687 -1.709 1.00 82.69 75 VAL A O 1
ATOM 605 N N . ALA A 1 76 ? -1.996 -5.787 0.320 1.00 80.06 76 ALA A N 1
ATOM 606 C CA . ALA A 1 76 ? 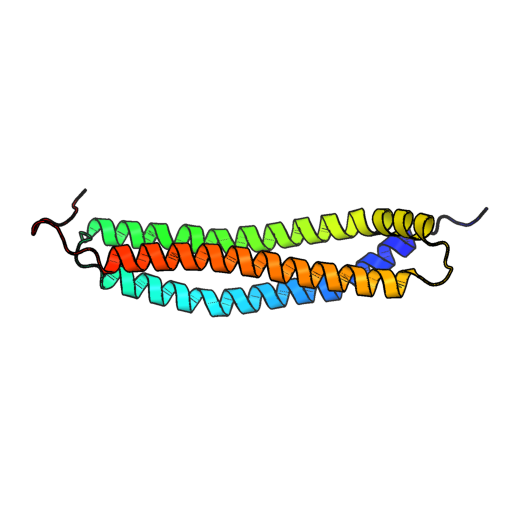-0.986 -4.820 -0.106 1.00 80.06 76 ALA A CA 1
ATOM 607 C C . ALA A 1 76 ? 0.291 -5.502 -0.627 1.00 80.06 76 ALA A C 1
ATOM 609 O O . ALA A 1 76 ? 0.814 -5.124 -1.681 1.00 80.06 76 ALA A O 1
ATOM 610 N N . ILE A 1 77 ? 0.766 -6.543 0.061 1.00 80.69 77 ILE A N 1
ATOM 611 C CA . ILE A 1 77 ? 1.914 -7.348 -0.367 1.00 80.69 77 ILE A CA 1
ATOM 612 C C . ILE A 1 77 ? 1.588 -8.064 -1.683 1.00 80.69 77 ILE A C 1
ATOM 614 O O . ILE A 1 77 ? 2.342 -7.941 -2.650 1.00 80.69 77 ILE A O 1
ATOM 618 N N . ALA A 1 78 ? 0.448 -8.756 -1.762 1.00 85.88 78 ALA A N 1
ATOM 619 C CA . ALA A 1 78 ? 0.029 -9.470 -2.969 1.00 85.88 78 ALA A CA 1
ATOM 620 C C . ALA A 1 78 ? -0.132 -8.530 -4.176 1.00 85.88 78 ALA A C 1
ATOM 622 O O . ALA A 1 78 ? 0.355 -8.828 -5.268 1.00 85.88 78 ALA A O 1
ATOM 623 N N . GLY A 1 79 ? -0.755 -7.366 -3.970 1.00 83.12 79 GLY A N 1
ATOM 624 C CA . GLY A 1 79 ? -0.897 -6.327 -4.986 1.00 83.12 79 GLY A CA 1
ATOM 625 C C . GLY A 1 79 ? 0.449 -5.767 -5.444 1.00 83.12 79 GLY A C 1
ATOM 626 O O . GLY A 1 79 ? 0.643 -5.553 -6.639 1.00 83.12 79 GLY A O 1
ATOM 627 N N . SER A 1 80 ? 1.407 -5.608 -4.527 1.00 82.56 80 SER A N 1
ATOM 628 C CA . SER A 1 80 ? 2.767 -5.170 -4.859 1.00 82.56 80 SER A CA 1
ATOM 629 C C . SER A 1 80 ? 3.479 -6.192 -5.746 1.00 82.56 80 SER A C 1
ATOM 631 O O . SER A 1 80 ? 4.018 -5.820 -6.785 1.00 82.56 80 SER A O 1
ATOM 633 N N . PHE A 1 81 ? 3.426 -7.483 -5.403 1.00 82.62 81 PHE A N 1
ATOM 634 C CA . PHE A 1 81 ? 3.998 -8.542 -6.242 1.00 82.62 81 PHE A CA 1
ATOM 635 C C . PHE A 1 81 ? 3.363 -8.590 -7.633 1.00 82.62 81 PHE A C 1
ATOM 637 O O . PHE A 1 81 ? 4.081 -8.623 -8.633 1.00 82.62 81 PHE A O 1
ATOM 644 N N . LEU A 1 82 ? 2.030 -8.553 -7.706 1.00 86.56 82 LEU A N 1
ATOM 645 C CA . LEU A 1 82 ? 1.309 -8.596 -8.976 1.00 86.56 82 LEU A CA 1
ATOM 646 C C . LEU A 1 82 ? 1.606 -7.360 -9.838 1.00 86.56 82 LEU A C 1
ATOM 648 O O . LEU A 1 82 ? 1.864 -7.491 -11.032 1.00 86.56 82 LEU A O 1
ATOM 652 N N . GLY A 1 83 ? 1.625 -6.172 -9.230 1.00 82.44 83 GLY A N 1
ATOM 653 C CA . GLY A 1 83 ? 1.951 -4.917 -9.903 1.00 82.44 83 GLY A CA 1
ATOM 654 C C . GLY A 1 83 ? 3.395 -4.875 -10.402 1.00 82.44 83 GLY A C 1
ATOM 655 O O . GLY A 1 83 ? 3.634 -4.491 -11.545 1.00 82.44 83 GLY A O 1
ATOM 656 N N . GLY A 1 84 ? 4.352 -5.335 -9.590 1.00 80.50 84 GLY A N 1
ATOM 657 C CA . GLY A 1 84 ? 5.758 -5.444 -9.982 1.00 80.50 84 GLY A CA 1
ATOM 658 C C . GLY A 1 84 ? 5.969 -6.423 -11.139 1.00 80.50 84 GLY A C 1
ATOM 659 O O . GLY A 1 84 ? 6.674 -6.101 -12.095 1.00 80.50 84 GLY A O 1
ATOM 660 N N . ALA A 1 85 ? 5.309 -7.584 -11.097 1.00 82.06 85 ALA A N 1
ATOM 661 C CA . ALA A 1 85 ? 5.362 -8.575 -12.170 1.00 82.06 85 ALA A CA 1
ATOM 662 C C . ALA A 1 85 ? 4.736 -8.050 -13.471 1.00 82.06 85 ALA A C 1
ATOM 664 O O . ALA A 1 85 ? 5.347 -8.157 -14.536 1.00 82.06 85 ALA A O 1
ATOM 665 N N . ALA A 1 86 ? 3.553 -7.434 -13.388 1.00 84.12 86 ALA A N 1
ATOM 666 C CA . ALA A 1 86 ? 2.887 -6.834 -14.539 1.00 84.12 86 ALA A CA 1
ATOM 667 C C . ALA A 1 86 ? 3.737 -5.714 -15.155 1.00 84.12 86 ALA A C 1
ATOM 669 O O . ALA A 1 86 ? 3.954 -5.702 -16.364 1.00 84.12 86 ALA A O 1
ATOM 670 N N . TYR A 1 87 ? 4.281 -4.807 -14.340 1.00 77.19 87 TYR A N 1
ATOM 671 C CA . TYR A 1 87 ? 5.139 -3.728 -14.829 1.00 77.19 87 TYR A CA 1
ATOM 672 C C . TYR A 1 87 ? 6.410 -4.264 -15.503 1.00 77.19 87 TYR A C 1
ATOM 674 O O . TYR A 1 87 ? 6.756 -3.824 -16.600 1.00 77.19 87 TYR A O 1
ATOM 682 N N . GLY A 1 88 ? 7.061 -5.267 -14.903 1.00 77.56 88 GLY A N 1
ATOM 683 C CA . GLY A 1 88 ? 8.213 -5.941 -15.504 1.00 77.56 88 GLY A CA 1
ATOM 684 C C . GLY A 1 88 ? 7.891 -6.586 -16.857 1.00 77.56 88 GLY A C 1
ATOM 685 O O . GLY A 1 88 ? 8.699 -6.505 -17.779 1.00 77.56 88 GLY A O 1
ATOM 686 N N . PHE A 1 89 ? 6.695 -7.165 -17.003 1.00 78.75 89 PHE A N 1
ATOM 687 C CA . PHE A 1 89 ? 6.238 -7.780 -18.250 1.00 78.75 89 PHE A CA 1
ATOM 688 C C . PHE A 1 89 ? 5.877 -6.758 -19.338 1.00 78.75 89 PHE A C 1
ATOM 690 O O . PHE A 1 89 ? 6.209 -6.960 -20.504 1.00 78.75 89 PHE A O 1
ATOM 697 N N . PHE A 1 90 ? 5.210 -5.655 -18.982 1.00 78.62 90 PHE A N 1
ATOM 698 C CA . PHE A 1 90 ? 4.760 -4.648 -19.952 1.00 78.62 90 PHE A CA 1
ATOM 699 C C . PHE A 1 90 ? 5.823 -3.600 -20.304 1.00 78.62 90 PHE A C 1
ATOM 701 O O . PHE A 1 90 ? 5.704 -2.947 -21.342 1.00 78.62 90 PHE A O 1
ATOM 708 N N . SER A 1 91 ? 6.881 -3.449 -19.501 1.00 75.06 91 SER A N 1
ATOM 709 C CA . SER A 1 91 ? 7.957 -2.477 -19.746 1.00 75.06 91 SER A CA 1
ATOM 710 C C . SER A 1 91 ? 8.550 -2.537 -21.172 1.00 75.06 91 SER A C 1
ATOM 712 O O . SER A 1 91 ? 8.655 -1.481 -21.802 1.00 75.06 91 SER A O 1
ATOM 714 N N . PRO A 1 92 ? 8.867 -3.716 -21.751 1.00 70.94 92 PRO A N 1
ATOM 715 C CA . PRO A 1 92 ? 9.366 -3.809 -23.124 1.00 70.94 92 PRO A CA 1
ATOM 716 C C . PRO A 1 92 ? 8.352 -3.332 -24.173 1.00 70.94 92 PRO A C 1
ATOM 718 O O . PRO A 1 92 ? 8.741 -2.703 -25.153 1.00 70.94 92 PRO A O 1
ATOM 721 N N . ILE A 1 93 ? 7.056 -3.593 -23.964 1.00 75.38 93 ILE A N 1
ATOM 722 C CA . ILE A 1 93 ? 5.982 -3.187 -24.884 1.00 75.38 93 ILE A CA 1
ATOM 723 C C . ILE A 1 93 ? 5.858 -1.659 -24.898 1.00 75.38 93 ILE A C 1
ATOM 725 O O . ILE A 1 93 ? 5.842 -1.058 -25.973 1.00 75.38 93 ILE A O 1
ATOM 729 N N . PHE A 1 94 ? 5.853 -1.012 -23.730 1.00 73.56 94 PHE A N 1
ATOM 730 C CA . PHE A 1 94 ? 5.828 0.453 -23.649 1.00 73.56 94 PHE A CA 1
ATOM 731 C C . PHE A 1 94 ? 7.035 1.089 -24.340 1.00 73.56 94 PHE A C 1
ATOM 733 O O . PHE A 1 94 ? 6.875 2.019 -25.129 1.00 73.56 94 PHE A O 1
ATOM 740 N N . ALA A 1 95 ? 8.222 0.510 -24.149 1.00 70.25 95 ALA A N 1
ATOM 741 C CA . ALA A 1 95 ? 9.428 0.991 -24.805 1.00 70.25 95 ALA A CA 1
ATOM 742 C C . ALA A 1 95 ? 9.354 0.888 -26.344 1.00 70.25 95 ALA A C 1
ATOM 744 O O . ALA A 1 95 ? 9.884 1.753 -27.042 1.00 70.25 95 ALA A O 1
ATOM 745 N N . THR A 1 96 ? 8.671 -0.127 -26.895 1.00 70.56 96 THR A N 1
ATOM 746 C CA . THR A 1 96 ? 8.474 -0.233 -28.354 1.00 70.56 96 THR A CA 1
ATOM 747 C C . THR A 1 96 ? 7.540 0.840 -28.916 1.00 70.56 96 THR A C 1
ATOM 749 O O . THR A 1 96 ? 7.860 1.421 -29.952 1.00 70.56 96 THR A O 1
ATOM 752 N N . PHE A 1 97 ? 6.431 1.163 -28.241 1.00 75.88 97 PHE A N 1
ATOM 753 C CA . PHE A 1 97 ? 5.508 2.210 -28.701 1.00 75.88 97 PHE A CA 1
ATOM 754 C C . PHE A 1 97 ? 6.161 3.595 -28.706 1.00 75.88 97 PHE A C 1
ATOM 756 O O . PHE A 1 97 ? 5.986 4.368 -29.647 1.00 75.88 97 PHE A O 1
ATOM 763 N N . GLU A 1 98 ? 6.964 3.890 -27.689 1.00 69.75 98 GLU A N 1
ATOM 764 C CA . GLU A 1 98 ? 7.650 5.175 -27.551 1.00 69.75 98 GLU A CA 1
ATOM 765 C C . GLU A 1 98 ? 8.819 5.317 -28.540 1.00 69.75 98 GLU A C 1
ATOM 767 O O . GLU A 1 98 ? 9.038 6.382 -29.126 1.00 69.75 98 GLU A O 1
ATOM 772 N N . ALA A 1 99 ? 9.525 4.215 -28.822 1.00 67.88 99 ALA A N 1
ATOM 773 C CA . ALA A 1 99 ? 10.542 4.173 -29.870 1.00 67.88 99 ALA A CA 1
ATOM 774 C C . ALA A 1 99 ? 9.955 4.442 -31.269 1.00 67.88 99 ALA A C 1
ATOM 776 O O . ALA A 1 99 ? 10.585 5.145 -32.063 1.00 67.88 99 ALA A O 1
ATOM 777 N N . ILE A 1 100 ? 8.747 3.938 -31.553 1.00 70.75 100 ILE A N 1
ATOM 778 C CA . ILE A 1 100 ? 8.025 4.181 -32.815 1.00 70.75 100 ILE A CA 1
ATOM 779 C C . ILE A 1 100 ? 7.519 5.630 -32.899 1.00 70.75 100 ILE A C 1
ATOM 781 O O . ILE A 1 100 ? 7.566 6.227 -33.972 1.00 70.75 100 ILE A O 1
ATOM 785 N N . GLY A 1 101 ? 7.066 6.209 -31.783 1.00 67.06 101 GLY A N 1
ATOM 786 C CA . GLY A 1 101 ? 6.516 7.567 -31.745 1.00 67.06 101 GLY A CA 1
ATOM 787 C C . GLY A 1 101 ? 7.550 8.686 -31.888 1.00 67.06 101 GLY A C 1
ATOM 788 O O . GLY A 1 101 ? 7.218 9.757 -32.388 1.00 67.06 101 GLY A O 1
ATOM 789 N N . GLU A 1 102 ? 8.801 8.463 -31.474 1.00 65.25 102 GLU A N 1
ATOM 790 C CA . GLU A 1 102 ? 9.747 9.573 -31.329 1.00 65.25 102 GLU A CA 1
ATOM 791 C C . GLU A 1 102 ? 11.146 9.375 -31.966 1.00 65.25 102 GLU A C 1
ATOM 793 O O . GLU A 1 102 ? 12.002 10.251 -31.821 1.00 65.25 102 GLU A O 1
ATOM 798 N N . GLY A 1 103 ? 11.457 8.238 -32.598 1.00 60.41 103 GLY A N 1
ATOM 799 C CA . GLY A 1 103 ? 12.639 8.079 -33.469 1.00 60.41 103 GLY A CA 1
ATOM 800 C C . GLY A 1 103 ? 13.998 8.612 -32.957 1.00 60.41 103 GLY A C 1
ATOM 801 O O . GLY A 1 103 ? 14.705 9.267 -33.720 1.00 60.41 103 GLY A O 1
ATOM 802 N N . LYS A 1 104 ? 14.406 8.371 -31.692 1.00 55.88 104 LYS A N 1
ATOM 803 C CA . LYS A 1 104 ? 15.776 8.716 -31.218 1.00 55.88 104 LYS A CA 1
ATOM 804 C C . LYS A 1 104 ? 16.557 7.517 -30.675 1.00 55.88 104 LYS A C 1
ATOM 806 O O . LYS A 1 104 ? 15.990 6.534 -30.217 1.00 55.88 104 LYS A O 1
ATOM 811 N N . THR A 1 105 ? 17.879 7.670 -30.681 1.00 52.59 105 THR A N 1
ATOM 812 C CA . THR A 1 105 ? 18.895 6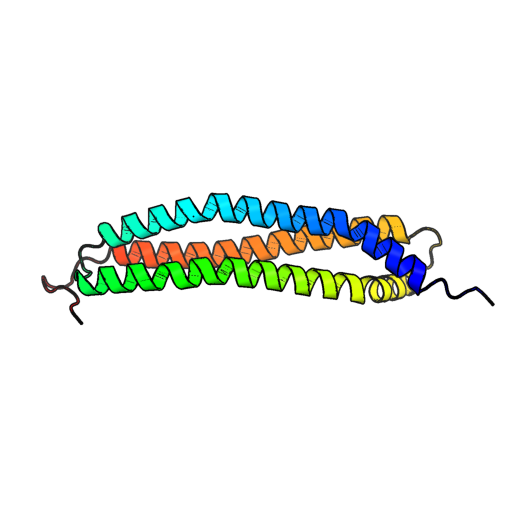.609 -30.641 1.00 52.59 105 THR A CA 1
ATOM 813 C C . THR A 1 105 ? 19.563 6.356 -29.277 1.00 52.59 105 THR A C 1
ATOM 815 O O . THR A 1 105 ? 20.342 5.419 -29.180 1.00 52.59 105 THR A O 1
ATOM 818 N N . ASN A 1 106 ? 19.248 7.107 -28.206 1.00 55.31 106 ASN A N 1
ATOM 819 C CA . ASN A 1 106 ? 19.759 6.853 -26.837 1.00 55.31 106 ASN A CA 1
ATOM 820 C C . ASN A 1 106 ? 18.701 7.132 -25.748 1.00 55.31 106 ASN A C 1
ATOM 822 O O . ASN A 1 106 ? 18.835 8.032 -24.923 1.00 55.31 106 ASN A O 1
ATOM 826 N N . LYS A 1 107 ? 17.597 6.378 -25.790 1.00 56.12 107 LYS A N 1
ATOM 827 C CA . LYS A 1 107 ? 16.362 6.682 -25.043 1.00 56.12 107 LYS A CA 1
ATOM 828 C C . LYS A 1 107 ? 16.071 5.820 -23.825 1.00 56.12 107 LYS A C 1
ATOM 830 O O . LYS A 1 107 ? 15.397 6.287 -22.919 1.00 56.12 107 LYS A O 1
ATOM 835 N N . PHE A 1 108 ? 16.567 4.588 -23.778 1.00 57.66 108 PHE A N 1
ATOM 836 C CA . PHE A 1 108 ? 16.049 3.592 -22.838 1.00 57.66 108 PHE A CA 1
ATOM 837 C C . PHE A 1 108 ? 16.337 3.902 -21.366 1.00 57.66 108 PHE A C 1
ATOM 839 O O . PHE A 1 108 ? 15.452 3.713 -20.545 1.00 57.66 108 PHE A O 1
ATOM 846 N N . PHE A 1 109 ? 17.525 4.407 -21.016 1.00 58.94 109 PHE A N 1
ATOM 847 C CA . PHE A 1 109 ? 17.863 4.686 -19.613 1.00 58.94 109 PHE A CA 1
ATOM 848 C C . PHE A 1 109 ? 17.058 5.862 -19.042 1.00 58.94 109 PHE A C 1
ATOM 850 O O . PHE A 1 109 ? 16.473 5.740 -17.971 1.00 58.94 109 PHE A O 1
ATOM 857 N N . HIS A 1 110 ? 16.972 6.971 -19.783 1.00 61.09 110 HIS A N 1
ATOM 858 C CA . HIS A 1 110 ? 16.177 8.131 -19.376 1.00 61.09 110 HIS A CA 1
ATOM 859 C C . HIS A 1 110 ? 14.672 7.837 -19.410 1.00 61.09 110 HIS A C 1
ATOM 861 O O . HIS A 1 110 ? 13.986 8.138 -18.445 1.00 61.09 110 HIS A O 1
ATOM 867 N N . CYS A 1 111 ? 14.172 7.156 -20.445 1.00 62.69 111 CYS A N 1
ATOM 868 C CA . CYS A 1 111 ? 12.770 6.731 -20.529 1.00 62.69 111 CYS A CA 1
ATOM 869 C C . CYS A 1 111 ? 12.398 5.773 -19.387 1.00 62.69 111 CYS A C 1
ATOM 871 O O . CYS A 1 111 ? 11.366 5.940 -18.745 1.00 62.69 111 CYS A O 1
ATOM 873 N N . PHE A 1 112 ? 13.259 4.804 -19.064 1.00 65.50 112 PHE A N 1
ATOM 874 C CA . PHE A 1 112 ? 12.991 3.878 -17.968 1.00 65.50 112 PHE A CA 1
ATOM 875 C C . PHE A 1 112 ? 13.037 4.578 -16.613 1.00 65.50 112 PHE A C 1
ATOM 877 O O . PHE A 1 112 ? 12.175 4.330 -15.774 1.00 65.50 112 PHE A O 1
ATOM 884 N N . HIS A 1 113 ? 14.013 5.458 -16.397 1.00 67.19 113 HIS A N 1
ATOM 885 C CA . HIS A 1 113 ? 14.124 6.223 -15.163 1.00 67.19 113 HIS A CA 1
ATOM 886 C C . HIS A 1 113 ? 12.923 7.165 -14.976 1.00 67.19 113 HIS A C 1
ATOM 888 O O . HIS A 1 113 ? 12.291 7.138 -13.922 1.00 67.19 113 HIS A O 1
ATOM 894 N N . ASP A 1 114 ? 12.542 7.921 -16.005 1.00 69.62 114 ASP A N 1
ATOM 895 C CA . ASP A 1 114 ? 11.441 8.890 -15.943 1.00 69.62 114 ASP A CA 1
ATOM 896 C C . ASP A 1 114 ? 10.063 8.198 -15.912 1.00 69.62 114 ASP A C 1
ATOM 898 O O . ASP A 1 114 ? 9.174 8.573 -15.138 1.00 69.62 114 ASP A O 1
ATOM 902 N N . GLY A 1 115 ? 9.891 7.122 -16.683 1.00 71.56 115 GLY A N 1
ATOM 903 C CA . GLY A 1 115 ? 8.689 6.285 -16.680 1.00 71.56 115 GLY A CA 1
ATOM 904 C C . GLY A 1 115 ? 8.497 5.534 -15.359 1.00 71.56 115 GLY A C 1
ATOM 905 O O . GLY A 1 115 ? 7.395 5.492 -14.807 1.00 71.56 115 GLY A O 1
ATOM 906 N N . THR A 1 116 ? 9.580 5.008 -14.784 1.00 73.81 116 THR A N 1
ATOM 907 C CA . THR A 1 116 ? 9.535 4.353 -13.470 1.00 73.81 116 THR A CA 1
ATOM 908 C C . THR A 1 116 ? 9.281 5.375 -12.370 1.00 73.81 116 THR A C 1
ATOM 910 O O . THR A 1 116 ? 8.431 5.137 -11.517 1.00 73.81 116 THR A O 1
ATOM 913 N N . TRP A 1 117 ? 9.927 6.544 -12.408 1.00 71.56 117 TRP A N 1
ATOM 914 C CA . TRP A 1 117 ? 9.716 7.601 -11.418 1.00 71.56 117 TRP A CA 1
ATOM 915 C C . TRP A 1 117 ? 8.270 8.112 -11.407 1.00 71.56 117 TRP A C 1
ATOM 917 O O . TRP A 1 117 ? 7.644 8.179 -10.348 1.00 71.56 117 TRP A O 1
ATOM 927 N N . SER A 1 118 ? 7.696 8.391 -12.578 1.00 73.75 118 SER A N 1
ATOM 928 C CA . SER A 1 118 ? 6.293 8.813 -12.695 1.00 73.75 118 SER A CA 1
ATOM 929 C C . SER A 1 118 ? 5.309 7.720 -12.252 1.00 73.75 118 SER A C 1
ATOM 931 O O . SER A 1 118 ? 4.325 8.012 -11.567 1.00 73.75 118 SER A O 1
ATOM 933 N N . THR A 1 119 ? 5.598 6.449 -12.549 1.00 77.44 119 THR A N 1
ATOM 934 C CA . THR A 1 119 ? 4.807 5.302 -12.068 1.00 77.44 119 THR A CA 1
ATOM 935 C C . THR A 1 119 ? 4.884 5.158 -10.547 1.00 77.44 119 THR A C 1
ATOM 937 O O . THR A 1 119 ? 3.860 4.926 -9.899 1.00 77.44 119 THR A O 1
ATOM 940 N N . ILE A 1 120 ? 6.068 5.349 -9.957 1.00 75.94 120 ILE A N 1
ATOM 941 C CA . ILE A 1 120 ? 6.274 5.357 -8.503 1.00 75.94 120 ILE A CA 1
ATOM 942 C C . ILE A 1 120 ? 5.438 6.471 -7.870 1.00 75.94 120 ILE A C 1
ATOM 944 O O . ILE A 1 120 ? 4.655 6.207 -6.958 1.00 75.94 120 ILE A O 1
ATOM 948 N N . GLN A 1 121 ? 5.548 7.702 -8.374 1.00 77.44 121 GLN A N 1
ATOM 949 C CA . GLN A 1 121 ? 4.788 8.844 -7.863 1.00 77.44 121 GLN A CA 1
ATOM 950 C C . GLN A 1 121 ? 3.279 8.601 -7.948 1.00 77.44 121 GLN A C 1
ATOM 952 O O . GLN A 1 121 ? 2.564 8.813 -6.969 1.00 77.44 121 GLN A O 1
ATOM 957 N N . ARG A 1 122 ? 2.788 8.092 -9.083 1.00 79.56 122 ARG A N 1
ATOM 958 C CA . ARG A 1 122 ? 1.367 7.773 -9.264 1.00 79.56 122 ARG A CA 1
ATOM 959 C C . ARG A 1 122 ? 0.903 6.663 -8.322 1.00 79.56 122 ARG A C 1
ATOM 961 O O . ARG A 1 122 ? -0.184 6.771 -7.764 1.00 79.56 122 ARG A O 1
ATOM 968 N N . SER A 1 123 ? 1.734 5.647 -8.096 1.00 78.12 123 SER A N 1
ATOM 969 C CA . SER A 1 123 ? 1.460 4.580 -7.127 1.00 78.12 123 SER A CA 1
ATOM 970 C C . SER A 1 123 ? 1.362 5.134 -5.705 1.00 78.12 123 SER A C 1
ATOM 972 O O . SER A 1 123 ? 0.411 4.818 -4.995 1.00 78.12 123 SER A O 1
ATOM 974 N N . PHE A 1 124 ? 2.275 6.025 -5.303 1.00 79.38 124 PHE A N 1
ATOM 975 C CA . PHE A 1 124 ? 2.192 6.710 -4.010 1.00 79.38 124 PHE A CA 1
ATOM 976 C C . PHE A 1 124 ? 0.922 7.548 -3.874 1.00 79.38 124 PHE A C 1
ATOM 978 O O . PHE A 1 124 ? 0.303 7.511 -2.812 1.00 79.38 124 PHE A O 1
ATOM 985 N N . THR A 1 125 ? 0.518 8.266 -4.923 1.00 82.25 125 THR A N 1
ATOM 986 C CA . THR A 1 125 ? -0.724 9.048 -4.926 1.00 82.25 125 THR A CA 1
ATOM 987 C C . THR A 1 125 ? -1.945 8.148 -4.779 1.00 82.25 12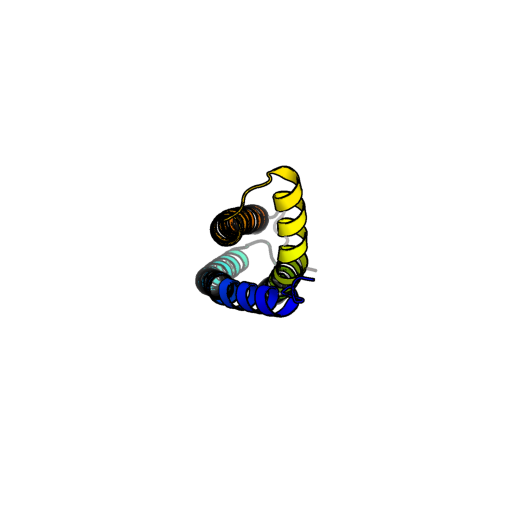5 THR A C 1
ATOM 989 O O . THR A 1 125 ? -2.733 8.375 -3.874 1.00 82.25 125 THR A O 1
ATOM 992 N N . ILE A 1 126 ? -2.064 7.075 -5.570 1.00 78.75 126 ILE A N 1
ATOM 993 C CA . ILE A 1 126 ? -3.192 6.131 -5.482 1.00 78.75 126 ILE A CA 1
ATOM 994 C C . ILE A 1 126 ? -3.262 5.490 -4.093 1.00 78.75 126 ILE A C 1
ATOM 996 O O . ILE A 1 126 ? -4.323 5.459 -3.475 1.00 78.75 126 ILE A O 1
ATOM 1000 N N . VAL A 1 127 ? -2.128 5.005 -3.576 1.00 76.94 127 VAL A N 1
ATOM 1001 C CA . VAL A 1 127 ? -2.064 4.392 -2.242 1.00 76.94 127 VAL A CA 1
ATOM 1002 C C . VAL A 1 127 ? -2.396 5.413 -1.159 1.00 76.94 127 VAL A C 1
ATOM 1004 O O . VAL A 1 127 ? -3.015 5.052 -0.164 1.00 76.94 127 VAL A O 1
ATOM 1007 N N . ARG A 1 128 ? -1.984 6.677 -1.312 1.00 79.12 128 ARG A N 1
ATOM 1008 C CA . ARG A 1 128 ? -2.326 7.749 -0.372 1.00 79.12 128 ARG A CA 1
ATOM 1009 C C . ARG A 1 128 ? -3.811 8.090 -0.433 1.00 79.12 128 ARG A C 1
ATOM 1011 O O . ARG A 1 128 ? -4.424 8.112 0.618 1.00 79.12 128 ARG A O 1
ATOM 1018 N N . ASP A 1 129 ? -4.384 8.284 -1.611 1.00 79.06 129 ASP A N 1
ATOM 1019 C CA . ASP A 1 129 ? 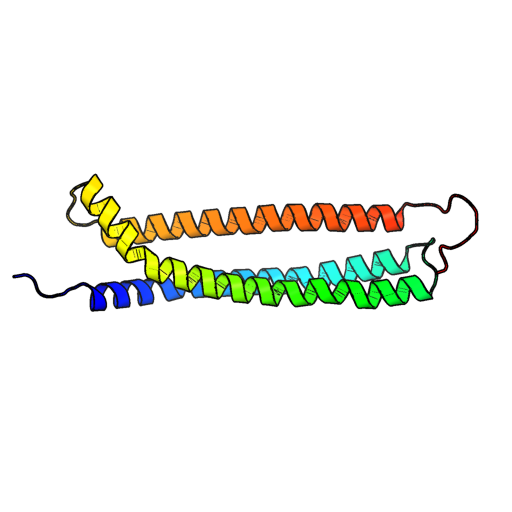-5.787 8.676 -1.756 1.00 79.06 129 ASP A CA 1
ATOM 1020 C C . ASP A 1 129 ? -6.720 7.562 -1.266 1.00 79.06 129 ASP A C 1
ATOM 1022 O O . ASP A 1 129 ? -7.642 7.810 -0.494 1.00 79.06 129 ASP A O 1
ATOM 1026 N N . PHE A 1 130 ? -6.436 6.307 -1.630 1.00 77.00 130 PHE A N 1
ATOM 1027 C CA . PHE A 1 130 ? -7.190 5.157 -1.134 1.00 77.00 130 PHE A CA 1
ATOM 1028 C C . PHE A 1 130 ? -7.082 5.022 0.386 1.00 77.00 130 PHE A C 1
ATOM 1030 O O . PHE A 1 130 ? -8.083 4.827 1.072 1.00 77.00 130 PHE A O 1
ATOM 1037 N N . ARG A 1 131 ? -5.868 5.192 0.922 1.00 77.44 131 ARG A N 1
ATOM 1038 C CA . ARG A 1 131 ? -5.623 5.240 2.362 1.00 77.44 131 ARG A CA 1
ATOM 1039 C C . ARG A 1 131 ? -6.443 6.349 3.027 1.00 77.44 131 ARG A C 1
ATOM 1041 O O . ARG A 1 131 ? -7.066 6.090 4.050 1.00 77.44 131 ARG A O 1
ATOM 1048 N N . ASP A 1 132 ? -6.425 7.556 2.479 1.00 79.50 132 ASP A N 1
ATOM 1049 C CA . ASP A 1 132 ? -7.105 8.714 3.053 1.00 79.50 132 ASP A CA 1
ATOM 1050 C C . ASP A 1 132 ? -8.625 8.505 3.042 1.00 79.50 132 ASP A C 1
ATOM 1052 O O . ASP A 1 132 ? -9.274 8.756 4.056 1.00 79.50 132 ASP A O 1
ATOM 1056 N N . CYS A 1 133 ? -9.187 7.933 1.969 1.00 80.19 133 CYS A N 1
ATOM 1057 C CA . CYS A 1 133 ? -10.584 7.497 1.935 1.00 80.19 133 CYS A CA 1
ATOM 1058 C C . CYS A 1 133 ? -10.889 6.473 3.036 1.00 80.19 133 CYS A C 1
ATOM 1060 O O . CYS A 1 133 ? -11.825 6.666 3.811 1.00 80.19 133 CYS A O 1
ATOM 1062 N N . CYS A 1 134 ? -10.091 5.405 3.139 1.00 79.06 134 CYS A N 1
ATOM 1063 C CA . CYS A 1 134 ? -10.288 4.372 4.155 1.00 79.06 134 CYS A CA 1
ATOM 1064 C C . CYS A 1 134 ? -10.196 4.937 5.574 1.00 79.06 134 CYS A C 1
ATOM 1066 O O . CYS A 1 134 ? -11.011 4.575 6.422 1.00 79.06 134 CYS A O 1
ATOM 1068 N N . PHE A 1 135 ? -9.249 5.842 5.838 1.00 77.38 135 PHE A N 1
ATOM 1069 C CA . PHE A 1 135 ? -9.126 6.458 7.152 1.00 77.38 135 PHE A CA 1
ATOM 1070 C C . PHE A 1 135 ? -10.246 7.405 7.467 1.00 77.38 135 PHE A C 1
ATOM 1072 O O . PHE A 1 135 ? -10.775 7.339 8.571 1.00 77.38 135 PHE A O 1
ATOM 1079 N N . TYR A 1 136 ? -10.649 8.227 6.512 1.00 81.44 136 TYR A N 1
ATOM 1080 C CA . TYR A 1 136 ? -11.774 9.115 6.714 1.00 81.44 136 TYR A CA 1
ATOM 1081 C C . TYR A 1 136 ? -13.048 8.329 7.048 1.00 81.44 136 TYR A C 1
ATOM 1083 O O . TYR A 1 136 ? -13.706 8.622 8.044 1.00 81.44 136 TYR A O 1
ATOM 1091 N N . SER A 1 137 ? -13.345 7.266 6.293 1.00 82.25 137 SER A N 1
ATOM 1092 C CA . SER A 1 137 ? -14.479 6.384 6.585 1.00 82.25 137 SER A CA 1
ATOM 1093 C C . SER A 1 137 ? -14.348 5.705 7.951 1.00 82.25 137 SER A C 1
ATOM 1095 O O . SER A 1 137 ? -15.306 5.687 8.719 1.00 82.25 137 SER A O 1
ATOM 1097 N N . TYR A 1 138 ? -13.166 5.183 8.286 1.00 80.19 138 TYR A N 1
ATOM 1098 C CA . TYR A 1 138 ? -12.916 4.542 9.575 1.00 80.19 138 TYR A CA 1
ATOM 1099 C C . TYR A 1 138 ? -13.095 5.510 10.755 1.00 80.19 138 TYR A C 1
ATOM 1101 O O . TYR A 1 138 ? -13.799 5.179 11.708 1.00 80.19 138 TYR A O 1
ATOM 1109 N N . PHE A 1 139 ? -12.489 6.701 10.701 1.00 80.12 139 PHE A N 1
ATOM 1110 C CA . PHE A 1 139 ? -12.603 7.703 11.762 1.00 80.12 139 PHE A CA 1
ATOM 1111 C C . PHE A 1 139 ? -14.037 8.207 11.896 1.00 80.12 139 PHE A C 1
ATOM 1113 O O . PHE A 1 139 ? -14.517 8.302 13.018 1.00 80.12 139 PHE A O 1
ATOM 1120 N N . SER A 1 140 ? -14.744 8.426 10.783 1.00 82.44 140 SER A N 1
ATOM 1121 C CA . SER A 1 140 ? -16.159 8.813 10.804 1.00 82.44 140 SER A CA 1
ATOM 1122 C C . SER A 1 140 ? -17.022 7.771 11.517 1.00 82.44 140 SER A C 1
ATOM 1124 O O . SER A 1 140 ? -17.778 8.123 12.416 1.00 82.44 140 SER A O 1
ATOM 1126 N N . ILE A 1 141 ? -16.875 6.484 11.176 1.00 78.75 141 ILE A N 1
ATOM 1127 C CA . ILE A 1 141 ? -17.599 5.395 11.855 1.00 78.75 141 ILE A CA 1
ATOM 1128 C C . ILE A 1 141 ? -17.237 5.368 13.342 1.00 78.75 141 ILE A C 1
ATOM 1130 O O . ILE A 1 141 ? -18.099 5.190 14.200 1.00 78.75 141 ILE A O 1
ATOM 1134 N N . MET A 1 142 ? -15.955 5.538 13.660 1.00 78.00 142 MET A N 1
ATOM 1135 C CA . MET A 1 142 ? -15.471 5.458 15.030 1.00 78.00 142 MET A CA 1
ATOM 1136 C C . MET A 1 142 ? -15.944 6.630 15.899 1.00 78.00 142 MET A C 1
ATOM 1138 O O . MET A 1 142 ? -16.228 6.432 17.081 1.00 78.00 142 MET A O 1
ATOM 1142 N N . ASP A 1 143 ? -16.049 7.827 15.326 1.00 78.06 143 ASP A N 1
ATOM 1143 C CA . ASP A 1 143 ? -16.598 9.003 15.993 1.00 78.06 143 ASP A CA 1
ATOM 1144 C C . ASP A 1 143 ? -18.117 8.893 16.162 1.00 78.06 143 ASP A C 1
ATOM 1146 O O . ASP A 1 143 ? -18.607 9.185 17.253 1.00 78.06 143 ASP A O 1
ATOM 1150 N N . ASP A 1 144 ? -18.852 8.374 15.173 1.00 78.62 144 ASP A N 1
ATOM 1151 C CA . ASP A 1 144 ? -20.288 8.086 15.307 1.00 78.62 144 ASP A CA 1
ATOM 1152 C C . ASP A 1 144 ? -20.554 7.075 16.431 1.00 78.62 144 ASP A C 1
ATOM 1154 O O . ASP A 1 144 ? -21.404 7.305 17.294 1.00 78.62 144 ASP A O 1
ATOM 1158 N N . LEU A 1 145 ? -19.765 5.996 16.499 1.00 74.81 145 LEU A N 1
ATOM 1159 C CA . LEU A 1 145 ? -19.827 5.009 17.586 1.00 74.81 145 LEU A CA 1
ATOM 1160 C C . LEU A 1 145 ? -19.525 5.620 18.965 1.00 74.81 145 LEU A C 1
ATOM 1162 O O . LEU A 1 145 ? -19.983 5.107 19.991 1.00 74.81 145 LEU A O 1
ATOM 1166 N N . ARG A 1 146 ? -18.734 6.697 19.010 1.00 73.31 146 ARG A N 1
ATOM 1167 C CA . ARG A 1 146 ? -18.359 7.383 20.252 1.00 73.31 146 ARG A CA 1
ATOM 1168 C C . ARG A 1 146 ? -19.383 8.435 20.678 1.00 73.31 146 ARG A C 1
ATOM 1170 O O . ARG A 1 146 ? -19.562 8.626 21.882 1.00 73.31 146 ARG A O 1
ATOM 1177 N N . LEU A 1 147 ? -19.978 9.147 19.720 1.00 69.50 147 LEU A N 1
ATOM 1178 C CA . LEU A 1 147 ? -20.830 10.321 19.936 1.00 69.50 147 LEU A CA 1
ATOM 1179 C C . LEU A 1 147 ? -22.321 10.002 20.000 1.00 69.50 147 LEU A C 1
ATOM 1181 O O . LEU A 1 147 ? -23.065 10.814 20.547 1.00 69.50 147 LEU A O 1
ATOM 1185 N N . GLN A 1 148 ? -22.772 8.858 19.482 1.00 65.94 148 GLN A N 1
ATOM 1186 C CA . GLN A 1 148 ? -24.168 8.476 19.649 1.00 65.94 148 GLN A CA 1
ATOM 1187 C C . GLN A 1 148 ? -24.490 8.323 21.148 1.00 65.94 148 GLN A C 1
ATOM 1189 O O . GLN A 1 148 ? -23.947 7.470 21.855 1.00 65.94 148 GLN A O 1
ATOM 1194 N N . GLU A 1 149 ? -25.381 9.183 21.647 1.00 58.28 149 GLU A N 1
ATOM 1195 C CA . GLU A 1 149 ? -26.019 9.045 22.956 1.00 58.28 149 GLU A CA 1
ATOM 1196 C C . GLU A 1 149 ? -27.313 8.235 22.807 1.00 58.28 149 GLU A C 1
ATOM 1198 O O . GLU A 1 149 ? -28.025 8.392 21.813 1.00 58.28 149 GLU A O 1
ATOM 1203 N N . PRO A 1 150 ? -27.588 7.264 23.700 1.00 57.44 150 PRO A N 1
ATOM 1204 C CA . PRO A 1 150 ? -28.695 6.334 23.499 1.00 57.44 150 PRO A CA 1
ATOM 1205 C C . PRO A 1 150 ? -30.035 7.089 23.531 1.00 57.44 150 PRO A C 1
ATOM 1207 O O . PRO A 1 150 ? -30.277 7.805 24.504 1.00 57.44 150 PRO A O 1
ATOM 1210 N N . PRO A 1 151 ? -30.901 6.950 22.502 1.00 57.50 151 PRO A N 1
ATOM 1211 C CA . PRO A 1 151 ? -32.158 7.704 22.410 1.00 57.50 151 PRO A CA 1
ATOM 1212 C C . PRO A 1 151 ? -33.144 7.370 23.543 1.00 57.50 151 PRO A C 1
ATOM 1214 O O . PRO A 1 151 ? -34.012 8.169 23.868 1.00 57.50 151 PRO A O 1
ATOM 1217 N N . GLU A 1 152 ? -32.947 6.242 24.221 1.00 56.50 152 GLU A N 1
ATOM 1218 C CA . GLU A 1 152 ? -33.477 5.928 25.546 1.00 56.50 152 GLU A CA 1
ATOM 1219 C C . GLU A 1 152 ? -32.413 5.113 26.285 1.00 56.50 152 GLU A C 1
ATOM 1221 O O . GLU A 1 152 ? -31.606 4.466 25.631 1.00 56.50 152 GLU A O 1
ATOM 1226 N N . ARG A 1 153 ? -32.401 5.080 27.625 1.00 55.91 153 ARG A N 1
ATOM 1227 C CA . ARG A 1 153 ? -31.442 4.332 28.480 1.00 55.91 153 ARG A CA 1
ATOM 1228 C C . ARG A 1 153 ? -31.436 2.790 28.304 1.00 55.91 153 ARG A C 1
ATOM 1230 O O . ARG A 1 153 ? -31.259 2.061 29.276 1.00 55.91 153 ARG A O 1
ATOM 1237 N N . LYS A 1 154 ? -31.637 2.267 27.100 1.00 55.41 154 LYS A N 1
ATOM 1238 C CA . LYS A 1 154 ? -31.470 0.865 26.734 1.00 55.41 154 LYS A CA 1
ATOM 1239 C C . LYS A 1 154 ? -30.231 0.730 25.859 1.00 55.41 154 LYS A C 1
ATOM 1241 O O . LYS A 1 154 ? -30.113 1.370 24.819 1.00 55.41 154 LYS A O 1
ATOM 1246 N N . TYR A 1 155 ? -29.292 -0.081 26.329 1.00 55.47 155 TYR A N 1
ATOM 1247 C CA . TYR A 1 155 ? -28.143 -0.514 25.545 1.00 55.47 155 TYR A CA 1
ATOM 1248 C C . TYR A 1 155 ? -28.633 -1.276 24.308 1.00 55.47 155 TYR A C 1
ATOM 1250 O O . TYR A 1 155 ? -29.654 -1.963 24.376 1.00 55.47 155 TYR A O 1
ATOM 1258 N N . TYR A 1 156 ? -27.909 -1.171 23.192 1.00 55.56 156 TYR A N 1
ATOM 1259 C CA . TYR A 1 156 ? -28.109 -2.087 22.071 1.00 55.56 156 TYR A CA 1
ATOM 1260 C C . TYR A 1 156 ? -27.571 -3.458 22.499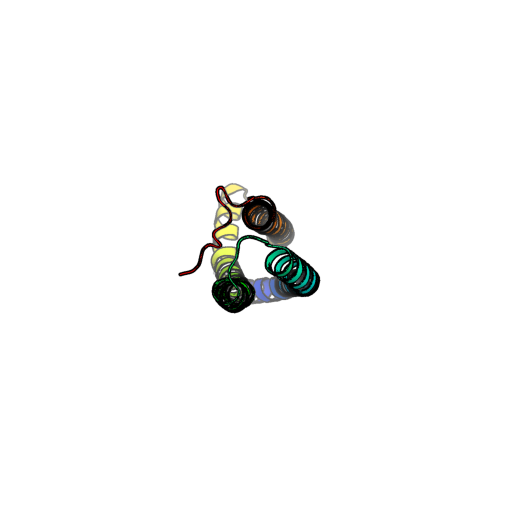 1.00 55.56 156 TYR A C 1
ATOM 1262 O O . TYR A 1 156 ? -26.375 -3.739 22.393 1.00 55.56 156 TYR A O 1
ATOM 1270 N N . GLU A 1 157 ? -28.450 -4.267 23.080 1.00 52.50 157 GLU A N 1
ATOM 1271 C CA . GLU A 1 157 ? -28.235 -5.69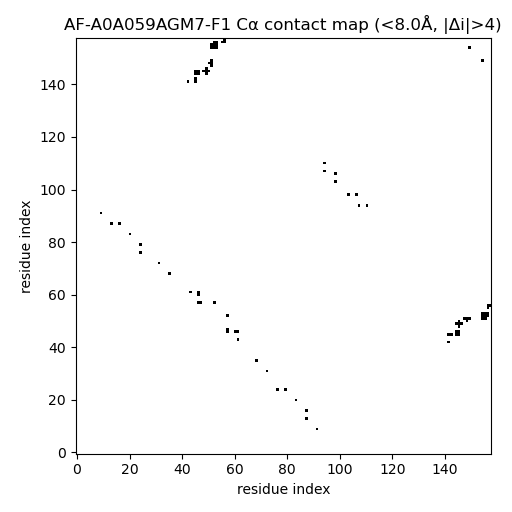0 23.315 1.00 52.50 157 GLU A CA 1
ATOM 1272 C C . GLU A 1 157 ? -28.765 -6.449 22.092 1.00 52.50 157 GLU A C 1
ATOM 1274 O O . GLU A 1 157 ? -29.847 -6.137 21.591 1.00 52.50 157 GLU A O 1
ATOM 1279 N N . ILE A 1 158 ? -27.956 -7.375 21.569 1.00 54.78 158 ILE A N 1
ATOM 1280 C CA . ILE A 1 158 ? -28.372 -8.352 20.552 1.00 54.78 158 ILE A CA 1
ATOM 1281 C C . ILE A 1 158 ? -28.912 -9.569 21.294 1.00 54.78 158 ILE A C 1
ATOM 1283 O O . ILE A 1 158 ? -28.223 -9.983 22.256 1.00 54.78 158 ILE A O 1
#